Protein AF-A0A800EVC3-F1 (afdb_monomer_lite)

Radius of gyration: 14.32 Å; chains: 1; bounding box: 31×30×41 Å

Secondary structure (DSSP, 8-state):
--HHHHHHHHHHTTGGGS--EEEEETTEEEEEES-HHHHHHHHHHS-TTTSSEEEEE--TT-HHHHHHHHTT-SEEEE------HHHHHH-HHHHIIIIIIIHHHHHHHHHHTT-SEEEE---TT-

pLDDT: mean 80.51, std 18.29, range [33.28, 96.19]

Sequence (126 aa):
MSPTAKCQLLGRAGLNHFGVTIAIICVRIIVFSRDELKQHEMQQDFPVQHSPMRYFLGDIRDRDRLAMAFHNVDIVVHAAALKQVPACEYNPFEAVLTNIMGAKNIIGAAISEGVERVLAVSTDKA

Structure (mmCIF, N/CA/C/O backbone):
data_AF-A0A800EVC3-F1
#
_entry.id   AF-A0A800EVC3-F1
#
loop_
_atom_site.group_PDB
_atom_site.id
_atom_site.type_symbol
_atom_site.label_atom_id
_atom_site.label_alt_id
_atom_site.label_comp_id
_atom_site.label_asym_id
_atom_site.label_entity_id
_atom_site.label_seq_id
_atom_site.pdbx_PDB_ins_code
_atom_site.Cartn_x
_atom_site.Cartn_y
_atom_site.Cartn_z
_atom_site.occupancy
_atom_site.B_iso_or_equiv
_atom_site.auth_seq_id
_atom_site.auth_comp_id
_atom_site.auth_asym_id
_atom_site.auth_atom_id
_atom_site.pdbx_PDB_model_num
ATOM 1 N N . MET A 1 1 ? -6.287 15.548 21.063 1.00 47.41 1 MET A N 1
ATOM 2 C CA . MET A 1 1 ? -5.734 16.214 19.858 1.00 47.41 1 MET A CA 1
ATOM 3 C C . MET A 1 1 ? -6.871 16.574 18.920 1.00 47.41 1 MET A C 1
ATOM 5 O O . MET A 1 1 ? -7.689 15.701 18.641 1.00 47.41 1 MET A O 1
ATOM 9 N N . SER A 1 2 ? -6.928 17.827 18.462 1.00 33.28 2 SER A N 1
ATOM 10 C CA . SER A 1 2 ? -7.910 18.287 17.472 1.00 33.28 2 SER A CA 1
ATOM 11 C C . SER A 1 2 ? -7.725 17.566 16.120 1.00 33.28 2 SER A C 1
ATOM 13 O O . SER A 1 2 ? -6.618 17.100 15.828 1.00 33.28 2 SER A O 1
ATOM 15 N N . PRO A 1 3 ? -8.770 17.461 15.276 1.00 42.53 3 PRO A N 1
ATOM 16 C CA . PRO A 1 3 ? -8.681 16.855 13.939 1.00 42.53 3 PRO A CA 1
ATOM 17 C C . PRO A 1 3 ? -7.574 17.472 13.065 1.00 42.53 3 PRO A C 1
ATOM 19 O O . PRO A 1 3 ? -6.871 16.770 12.339 1.00 42.53 3 PRO A O 1
ATOM 22 N N . THR A 1 4 ? -7.346 18.778 13.211 1.00 40.25 4 THR A N 1
ATOM 23 C CA . THR A 1 4 ? -6.334 19.560 12.488 1.00 40.25 4 THR A CA 1
ATOM 24 C C . THR A 1 4 ? -4.900 19.139 12.824 1.00 40.25 4 THR A C 1
ATOM 26 O O . THR A 1 4 ? -4.057 19.056 11.933 1.00 40.25 4 THR A O 1
ATOM 29 N N . ALA A 1 5 ? -4.627 18.790 14.086 1.00 39.47 5 ALA A N 1
ATOM 30 C CA . ALA A 1 5 ? -3.311 18.308 14.512 1.00 39.47 5 ALA A CA 1
ATOM 31 C C . ALA A 1 5 ? -2.985 16.912 13.942 1.00 39.47 5 ALA A C 1
ATOM 33 O O . ALA A 1 5 ? -1.829 16.613 13.649 1.00 39.47 5 ALA A O 1
ATOM 34 N N . LYS A 1 6 ? -4.004 16.064 13.728 1.00 44.78 6 LYS A N 1
ATOM 35 C CA . LYS A 1 6 ? -3.843 14.725 13.126 1.00 44.78 6 LYS A CA 1
ATOM 36 C C . LYS A 1 6 ? -3.535 14.804 11.628 1.00 44.78 6 LYS A C 1
ATOM 38 O O . LYS A 1 6 ? -2.682 14.068 11.142 1.00 44.78 6 LYS A O 1
ATOM 43 N N . CYS A 1 7 ? -4.160 15.746 10.921 1.00 39.31 7 CYS A N 1
ATOM 44 C CA . CYS A 1 7 ? -3.873 16.009 9.510 1.00 39.31 7 CYS A CA 1
ATOM 45 C C . CYS A 1 7 ? -2.465 16.601 9.294 1.00 39.31 7 CYS A C 1
ATOM 47 O O . CYS A 1 7 ? -1.800 16.287 8.310 1.00 39.31 7 CYS A O 1
ATOM 49 N N . GLN A 1 8 ? -1.964 17.406 10.239 1.00 39.88 8 GLN A N 1
ATOM 50 C CA . GLN A 1 8 ? -0.582 17.907 10.211 1.00 39.88 8 GLN A CA 1
ATOM 51 C C . GLN A 1 8 ? 0.465 16.813 10.469 1.00 39.88 8 GLN A C 1
ATOM 53 O O . GLN A 1 8 ? 1.551 16.878 9.895 1.00 39.88 8 GLN A O 1
ATOM 58 N N . LEU A 1 9 ? 0.150 15.799 11.286 1.00 50.16 9 LEU A N 1
ATOM 59 C CA . LEU A 1 9 ? 1.031 14.646 11.515 1.00 50.16 9 LEU A CA 1
ATOM 60 C C . LEU A 1 9 ? 1.267 13.859 10.216 1.00 50.16 9 LEU A C 1
ATOM 62 O O . LEU A 1 9 ? 2.393 13.478 9.916 1.00 50.16 9 LEU A O 1
ATOM 66 N N . LEU A 1 10 ? 0.209 13.694 9.417 1.00 52.12 10 LEU A N 1
ATOM 67 C CA . LEU A 1 10 ? 0.253 13.069 8.094 1.00 52.12 10 LEU A CA 1
ATOM 68 C C . LEU A 1 10 ? 1.151 13.853 7.123 1.00 52.12 10 LEU A C 1
ATOM 70 O O . LEU A 1 10 ? 1.976 13.261 6.431 1.00 52.12 10 LEU A O 1
ATOM 74 N N . GLY A 1 11 ? 1.052 15.187 7.118 1.00 49.41 11 GLY A N 1
ATOM 75 C CA . GLY A 1 11 ? 1.924 16.049 6.311 1.00 49.41 11 GLY A CA 1
ATOM 76 C C . GLY A 1 11 ? 3.392 16.038 6.760 1.00 49.41 11 GLY A C 1
ATOM 77 O O . GLY A 1 11 ? 4.286 16.032 5.917 1.00 49.41 11 GLY A O 1
ATOM 78 N N . ARG A 1 12 ? 3.654 15.990 8.076 1.00 47.06 12 ARG A N 1
ATOM 79 C CA . ARG A 1 12 ? 5.012 15.919 8.650 1.00 47.06 12 ARG A CA 1
ATOM 80 C C . ARG A 1 12 ? 5.688 14.561 8.460 1.00 47.06 12 ARG A C 1
ATOM 82 O O . ARG A 1 12 ? 6.902 14.530 8.324 1.00 47.06 12 ARG A O 1
ATOM 89 N N . ALA A 1 13 ? 4.924 13.471 8.387 1.00 52.06 13 ALA A N 1
ATOM 90 C CA . ALA A 1 13 ? 5.437 12.117 8.161 1.00 52.06 13 ALA A CA 1
ATOM 91 C C . ALA A 1 13 ? 5.853 11.831 6.697 1.00 52.06 13 ALA A C 1
ATOM 93 O O . ALA A 1 13 ? 6.079 10.681 6.335 1.00 52.06 13 ALA A O 1
ATOM 94 N N . GLY A 1 14 ? 5.945 12.849 5.830 1.00 48.94 14 GLY A N 1
ATOM 95 C CA . GLY A 1 14 ? 6.566 12.700 4.509 1.00 48.94 14 GLY A CA 1
ATOM 96 C C . GLY A 1 14 ? 5.739 11.939 3.465 1.00 48.94 14 GLY A C 1
ATOM 97 O O . GLY A 1 14 ? 6.300 11.403 2.522 1.00 48.94 14 GLY A O 1
ATOM 98 N N . LEU A 1 15 ? 4.408 11.924 3.555 1.00 51.72 15 LEU A N 1
ATOM 99 C CA . LEU A 1 15 ? 3.480 11.176 2.680 1.00 51.72 15 LEU A CA 1
ATOM 100 C C . LEU A 1 15 ? 3.781 11.151 1.161 1.00 51.72 15 LEU A C 1
ATOM 102 O O . LEU A 1 15 ? 3.522 10.151 0.487 1.00 51.72 15 LEU A O 1
ATOM 106 N N . ASN A 1 16 ? 4.340 12.224 0.599 1.00 44.06 16 ASN A N 1
ATOM 107 C CA . ASN A 1 16 ? 4.536 12.351 -0.848 1.00 44.06 16 ASN A CA 1
ATOM 108 C C . ASN A 1 16 ? 5.657 11.455 -1.408 1.00 44.06 16 ASN A C 1
ATOM 110 O O . ASN A 1 16 ? 5.582 11.045 -2.571 1.00 44.06 16 ASN A O 1
ATOM 114 N N . HIS A 1 17 ? 6.650 11.083 -0.594 1.00 42.97 17 HIS A N 1
ATOM 115 C CA . HIS A 1 17 ? 7.845 10.363 -1.060 1.00 42.97 17 HIS A CA 1
ATOM 116 C C . HIS A 1 17 ? 7.821 8.842 -0.802 1.00 42.97 17 HIS A C 1
ATOM 118 O O . HIS A 1 17 ? 8.714 8.131 -1.258 1.00 42.97 17 HIS A O 1
ATOM 124 N N . PHE A 1 18 ? 6.820 8.320 -0.079 1.00 48.69 18 PHE A N 1
ATOM 125 C CA . PHE A 1 18 ? 7.017 7.074 0.680 1.00 48.69 18 PHE A CA 1
ATOM 126 C C . PHE A 1 18 ? 6.272 5.822 0.184 1.00 48.69 18 PHE A C 1
ATOM 128 O O . PHE A 1 18 ? 6.585 4.734 0.652 1.00 48.69 18 PHE A O 1
ATOM 135 N N . GLY A 1 19 ? 5.360 5.899 -0.793 1.00 50.59 19 GLY A N 1
ATOM 136 C CA . GLY A 1 19 ? 4.702 4.689 -1.326 1.00 50.59 19 GLY A CA 1
ATOM 137 C C . GLY A 1 19 ? 3.881 3.917 -0.279 1.00 50.59 19 GLY A C 1
ATOM 138 O O . GLY A 1 19 ? 3.810 2.692 -0.325 1.00 50.59 19 GLY A O 1
ATOM 139 N N . VAL A 1 20 ? 3.289 4.632 0.678 1.00 53.28 20 VAL A N 1
ATOM 140 C CA . VAL A 1 20 ? 2.563 4.085 1.834 1.00 53.28 20 VAL A CA 1
ATOM 141 C C . VAL A 1 20 ? 1.057 4.175 1.587 1.00 53.28 20 VAL A C 1
ATOM 143 O O . VAL A 1 20 ? 0.574 5.175 1.062 1.00 53.28 20 VAL A O 1
ATOM 146 N N . THR A 1 21 ? 0.292 3.163 1.997 1.00 57.69 21 THR A N 1
ATOM 147 C CA . THR A 1 21 ? -1.165 3.305 2.162 1.00 57.69 21 THR A CA 1
ATOM 148 C C . THR A 1 21 ? -1.444 3.584 3.634 1.00 57.69 21 THR A C 1
ATOM 150 O O . THR A 1 21 ? -0.972 2.854 4.502 1.00 57.69 21 THR A O 1
ATOM 153 N N . ILE A 1 22 ? -2.153 4.670 3.932 1.00 61.94 22 ILE A N 1
ATOM 154 C CA . ILE A 1 22 ? -2.486 5.056 5.302 1.00 61.94 22 ILE A CA 1
ATOM 155 C C . ILE A 1 22 ? -3.967 4.816 5.542 1.00 61.94 22 ILE A C 1
ATOM 157 O O . ILE A 1 22 ? -4.803 5.371 4.844 1.00 61.94 22 ILE A O 1
ATOM 161 N N . ALA A 1 23 ? -4.295 4.042 6.565 1.00 60.41 23 ALA A N 1
ATOM 162 C CA . ALA A 1 23 ? -5.654 3.921 7.071 1.00 60.41 23 ALA A CA 1
ATOM 163 C C . ALA A 1 23 ? -5.814 4.812 8.311 1.00 60.41 23 ALA A C 1
ATOM 165 O O . ALA A 1 23 ? -4.992 4.784 9.229 1.00 60.41 23 ALA A O 1
ATOM 166 N N . ILE A 1 24 ? -6.857 5.636 8.330 1.00 60.12 24 ILE A N 1
ATOM 167 C CA . ILE A 1 24 ? -7.177 6.550 9.422 1.00 60.12 24 ILE A CA 1
ATOM 168 C C . ILE A 1 24 ? -8.450 6.051 10.094 1.00 60.12 24 ILE A C 1
ATOM 170 O O . ILE A 1 24 ? -9.515 5.976 9.487 1.00 60.12 24 ILE A O 1
ATOM 174 N N . ILE A 1 25 ? -8.314 5.764 11.382 1.00 56.62 25 ILE A N 1
ATOM 175 C CA . ILE A 1 25 ? -9.420 5.619 12.323 1.00 56.62 25 ILE A CA 1
ATOM 176 C C . ILE A 1 25 ? -9.450 6.919 13.114 1.00 56.62 25 ILE A C 1
ATOM 178 O O . ILE A 1 25 ? -8.385 7.439 13.452 1.00 56.62 25 ILE A O 1
ATOM 182 N N . CYS A 1 26 ? -10.618 7.449 13.470 1.00 51.78 26 CYS A N 1
ATOM 183 C CA . CYS A 1 26 ? -10.770 8.763 14.117 1.00 51.78 26 CYS A CA 1
ATOM 184 C C . CYS A 1 26 ? -9.839 9.026 15.343 1.00 51.78 26 CYS A C 1
ATOM 186 O O . CYS A 1 26 ? -9.657 10.178 15.750 1.00 51.78 26 CYS A O 1
ATOM 188 N N . VAL A 1 27 ? -9.169 8.013 15.919 1.00 69.88 27 VAL A N 1
ATOM 189 C CA . VAL A 1 27 ? -8.140 8.128 16.980 1.00 69.88 27 VAL A CA 1
ATOM 190 C C . VAL A 1 27 ? -6.780 7.466 16.642 1.00 69.88 27 VAL A C 1
ATOM 192 O O . VAL A 1 27 ? -5.811 7.714 17.355 1.00 69.88 27 VAL A O 1
ATOM 195 N N . ARG A 1 28 ? -6.655 6.669 15.568 1.00 81.44 28 ARG A N 1
ATOM 196 C CA . ARG A 1 28 ? -5.454 5.865 15.246 1.00 81.44 28 ARG A CA 1
ATOM 197 C C . ARG A 1 28 ? -5.041 6.005 13.781 1.00 81.44 28 ARG A C 1
ATOM 199 O O . ARG A 1 28 ? -5.893 6.069 12.904 1.00 81.44 28 ARG A O 1
ATOM 206 N N . ILE A 1 29 ? -3.736 6.010 13.523 1.00 89.00 29 ILE A N 1
ATOM 207 C CA . ILE A 1 29 ? -3.170 6.055 12.168 1.00 89.00 29 ILE A CA 1
ATOM 208 C C . ILE A 1 29 ? -2.457 4.728 11.918 1.00 89.00 29 ILE A C 1
ATOM 210 O O . ILE A 1 29 ? -1.554 4.370 12.667 1.00 89.00 29 ILE A O 1
ATOM 214 N N . ILE A 1 30 ? -2.857 3.999 10.884 1.00 90.12 30 ILE A N 1
ATOM 215 C CA . ILE A 1 30 ? -2.226 2.746 10.470 1.00 90.12 30 ILE A CA 1
ATOM 216 C C . ILE A 1 30 ? -1.406 3.025 9.213 1.00 90.12 30 ILE A C 1
ATOM 218 O O . ILE A 1 30 ? -1.931 3.468 8.195 1.00 90.12 30 ILE A O 1
ATOM 222 N N . VAL A 1 31 ? -0.109 2.762 9.299 1.00 91.75 31 VAL A N 1
ATOM 223 C CA . VAL A 1 31 ? 0.867 2.860 8.217 1.00 91.75 31 VAL A CA 1
ATOM 224 C C . VAL A 1 31 ? 1.028 1.468 7.626 1.00 91.75 31 VAL A C 1
ATOM 226 O O . VAL A 1 31 ? 1.523 0.570 8.304 1.00 91.75 31 VAL A O 1
ATOM 229 N N . PHE A 1 32 ? 0.609 1.285 6.376 1.00 92.62 32 PHE A N 1
ATOM 230 C CA . PHE A 1 32 ? 0.711 0.020 5.655 1.00 92.62 32 PHE A CA 1
ATOM 231 C C . PHE A 1 32 ? 1.714 0.144 4.504 1.00 92.62 32 PHE A C 1
ATOM 233 O O . PHE A 1 32 ? 1.532 0.950 3.586 1.00 92.62 32 PHE A O 1
ATOM 240 N N . SER A 1 33 ? 2.800 -0.625 4.566 1.00 91.06 33 SER A N 1
ATOM 241 C CA . SER A 1 33 ? 3.865 -0.614 3.555 1.00 91.06 33 SER A CA 1
ATOM 242 C C . SER A 1 33 ? 4.674 -1.911 3.585 1.00 91.06 33 SER A C 1
ATOM 244 O O . SER A 1 33 ? 4.641 -2.639 4.573 1.00 91.06 33 SER A O 1
ATOM 246 N N . ARG A 1 34 ? 5.434 -2.168 2.516 1.00 90.19 34 ARG A N 1
ATOM 247 C CA . ARG A 1 34 ? 6.446 -3.234 2.433 1.00 90.19 34 ARG A CA 1
ATOM 248 C C . ARG A 1 34 ? 7.826 -2.805 2.941 1.00 90.19 34 ARG A C 1
ATOM 250 O O . ARG A 1 34 ? 8.694 -3.648 3.117 1.00 90.19 34 ARG A O 1
ATOM 257 N N . ASP A 1 35 ? 8.046 -1.502 3.095 1.00 88.94 35 ASP A N 1
ATOM 258 C CA . ASP A 1 35 ? 9.361 -0.924 3.383 1.00 88.94 35 ASP A CA 1
ATOM 259 C C . ASP A 1 35 ? 9.611 -0.886 4.898 1.00 88.94 35 ASP A C 1
ATOM 261 O O . ASP A 1 35 ? 9.191 0.042 5.593 1.00 88.94 35 ASP A O 1
ATOM 265 N N . GLU A 1 36 ? 10.247 -1.941 5.409 1.00 91.12 36 GLU A N 1
ATOM 266 C CA . GLU A 1 36 ? 10.570 -2.098 6.831 1.00 91.12 36 GLU A CA 1
ATOM 267 C C . GLU A 1 36 ? 11.496 -0.987 7.338 1.00 91.12 36 GLU A C 1
ATOM 269 O O . GLU A 1 36 ? 11.255 -0.437 8.413 1.00 91.12 36 GLU A O 1
ATOM 274 N N . LEU A 1 37 ? 12.510 -0.610 6.550 1.00 89.19 37 LEU A N 1
ATOM 275 C CA . LEU A 1 37 ? 13.483 0.410 6.936 1.00 89.19 37 LEU A CA 1
ATOM 276 C C . LEU A 1 37 ? 12.795 1.757 7.169 1.00 89.19 37 LEU A C 1
ATOM 278 O O . LEU A 1 37 ? 12.973 2.363 8.222 1.00 89.19 37 LEU A O 1
ATOM 282 N N . LYS A 1 38 ? 11.934 2.190 6.243 1.00 84.69 38 LYS A N 1
ATOM 283 C CA . LYS A 1 38 ? 11.195 3.451 6.408 1.00 84.69 38 LYS A CA 1
ATOM 284 C C . LYS A 1 38 ? 10.218 3.411 7.574 1.00 84.69 38 LYS A C 1
ATOM 286 O O . LYS A 1 38 ? 10.034 4.418 8.253 1.00 84.69 38 LYS A O 1
ATOM 291 N N . GLN A 1 39 ? 9.578 2.268 7.826 1.00 89.00 39 GLN A N 1
ATOM 292 C CA . GLN A 1 39 ? 8.741 2.125 9.019 1.00 89.00 39 GLN A CA 1
ATOM 293 C C . GLN A 1 39 ? 9.576 2.218 10.299 1.00 89.00 39 GLN A C 1
ATOM 295 O O . GLN A 1 39 ? 9.124 2.840 11.256 1.00 89.00 39 GLN A O 1
ATOM 300 N N . HIS A 1 40 ? 10.781 1.645 10.316 1.00 89.94 40 HIS A N 1
ATOM 301 C CA . HIS A 1 40 ? 11.702 1.756 11.442 1.00 89.94 40 HIS A CA 1
ATOM 302 C C . HIS A 1 40 ? 12.135 3.208 11.679 1.00 89.94 40 HIS A C 1
ATOM 304 O O . HIS A 1 40 ? 12.048 3.688 12.805 1.00 89.94 40 HIS A O 1
ATOM 310 N N . GLU A 1 41 ? 12.517 3.934 10.627 1.00 90.00 41 GLU A N 1
ATOM 311 C CA . GLU A 1 41 ? 12.836 5.367 10.702 1.00 90.00 41 GLU A CA 1
ATOM 312 C C . GLU A 1 41 ? 11.643 6.172 11.243 1.00 90.00 41 GLU A C 1
ATOM 314 O O . GLU A 1 41 ? 11.774 6.910 12.217 1.00 90.00 41 GLU A O 1
ATOM 319 N N . MET A 1 42 ? 10.439 5.950 10.703 1.00 86.12 42 MET A N 1
ATOM 320 C CA . MET A 1 42 ? 9.219 6.592 11.203 1.00 86.12 42 MET A CA 1
ATOM 321 C C . MET A 1 42 ? 8.927 6.254 12.669 1.00 86.12 42 MET A C 1
ATOM 323 O O . MET A 1 42 ? 8.400 7.096 13.390 1.00 86.12 42 MET A O 1
ATOM 327 N N . GLN A 1 43 ? 9.254 5.046 13.135 1.00 90.25 43 GLN A N 1
ATOM 328 C CA . GLN A 1 43 ? 9.084 4.655 14.537 1.00 90.25 43 GLN A CA 1
ATOM 329 C C . GLN A 1 43 ? 10.036 5.387 15.486 1.00 90.25 43 GLN A C 1
ATOM 331 O O . GLN A 1 43 ? 9.688 5.534 16.657 1.00 90.25 43 GLN A O 1
ATOM 336 N N . GLN A 1 44 ? 11.198 5.848 15.015 1.00 90.50 44 GLN A N 1
ATOM 337 C CA . GLN A 1 44 ? 12.109 6.662 15.826 1.00 90.50 44 GLN A CA 1
ATOM 338 C C . GLN A 1 44 ? 11.502 8.045 16.105 1.00 90.50 44 GLN A C 1
ATOM 340 O O . GLN A 1 44 ? 11.526 8.505 17.246 1.00 90.50 44 GLN A O 1
ATOM 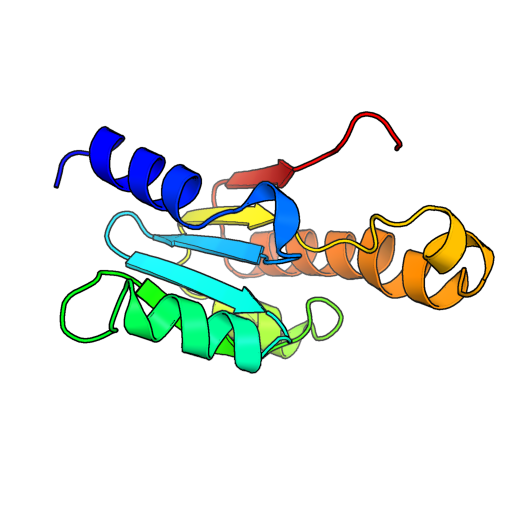345 N N . ASP A 1 45 ? 10.870 8.653 15.097 1.00 88.88 45 ASP A N 1
ATOM 346 C CA . ASP A 1 45 ? 10.200 9.955 15.224 1.00 88.88 45 ASP A CA 1
ATOM 347 C C . ASP A 1 45 ? 8.805 9.850 15.869 1.00 88.88 45 ASP A C 1
ATOM 349 O O . ASP A 1 45 ? 8.372 10.725 16.624 1.00 88.88 45 ASP A O 1
ATOM 353 N N . PHE A 1 46 ? 8.081 8.766 15.579 1.00 88.62 46 PHE A N 1
ATOM 354 C CA . PHE A 1 46 ? 6.708 8.514 16.017 1.00 88.62 46 PHE A CA 1
ATOM 355 C C . PHE A 1 46 ? 6.574 7.117 16.649 1.00 88.62 46 PHE A C 1
ATOM 357 O O . PHE A 1 46 ? 5.927 6.224 16.077 1.00 88.62 46 PHE A O 1
ATOM 364 N N . PRO A 1 47 ? 7.141 6.913 17.852 1.00 89.38 47 PRO A N 1
ATOM 365 C CA . PRO A 1 47 ? 7.132 5.620 18.523 1.00 89.38 47 PRO A CA 1
ATOM 366 C C . PRO A 1 47 ? 5.722 5.202 18.943 1.00 89.38 47 PRO A C 1
ATOM 368 O O . PRO A 1 47 ? 4.916 6.007 19.413 1.00 89.38 47 PRO A O 1
ATOM 371 N N . VAL A 1 48 ? 5.440 3.903 18.833 1.00 88.38 48 VAL A N 1
ATOM 372 C CA . VAL A 1 48 ? 4.110 3.302 19.051 1.00 88.38 48 VAL A CA 1
ATOM 373 C C . VAL A 1 48 ? 3.545 3.581 20.452 1.00 88.38 48 VAL A C 1
ATOM 375 O O . VAL A 1 48 ? 2.323 3.672 20.604 1.00 88.38 48 VAL A O 1
ATOM 378 N N . GLN A 1 49 ? 4.406 3.730 21.470 1.00 88.12 49 GLN A N 1
ATOM 379 C CA . GLN A 1 49 ? 3.976 4.010 22.848 1.00 88.12 49 GLN A CA 1
ATOM 380 C C . GLN A 1 49 ? 3.533 5.466 23.059 1.00 88.12 49 GLN A C 1
ATOM 382 O O . GLN A 1 49 ? 2.675 5.718 23.901 1.00 88.12 49 GLN A O 1
ATOM 387 N N . HIS A 1 50 ? 4.081 6.415 22.292 1.00 86.81 50 HIS A N 1
ATOM 388 C CA . HIS A 1 50 ? 3.841 7.855 22.470 1.00 86.81 50 HIS A CA 1
ATOM 389 C C . HIS A 1 50 ? 3.089 8.498 21.291 1.00 86.81 50 HIS A C 1
ATOM 391 O O . HIS A 1 50 ? 2.861 9.706 21.281 1.00 86.81 50 HIS A O 1
ATOM 397 N N . SER A 1 51 ? 2.684 7.700 20.300 1.00 87.19 51 SER A N 1
ATOM 398 C CA . SER A 1 51 ? 2.002 8.139 19.082 1.00 87.19 51 SER A CA 1
ATOM 399 C C . SER A 1 51 ? 0.766 7.275 18.795 1.00 87.19 51 SER A C 1
ATOM 401 O O . SER A 1 51 ? 0.766 6.072 19.078 1.00 87.19 51 SER A O 1
ATOM 403 N N . PRO A 1 52 ? -0.292 7.832 18.171 1.00 87.00 52 PRO A N 1
ATOM 404 C CA . PRO A 1 52 ? -1.420 7.047 17.667 1.00 87.00 52 PRO A CA 1
ATOM 405 C C . PRO A 1 52 ? -1.066 6.174 16.446 1.00 87.00 52 PRO A C 1
ATOM 407 O O . PRO A 1 52 ? -1.966 5.547 15.881 1.00 87.00 52 PRO A O 1
ATOM 410 N N . MET A 1 53 ? 0.202 6.151 16.010 1.00 88.69 53 MET A N 1
ATOM 411 C CA . MET A 1 53 ? 0.654 5.370 14.860 1.00 88.69 53 MET A CA 1
ATOM 412 C C . MET A 1 53 ? 0.775 3.871 15.161 1.00 88.69 53 MET A C 1
ATOM 414 O O . MET A 1 53 ? 1.222 3.441 16.229 1.00 88.69 53 MET A O 1
ATOM 418 N N . ARG A 1 54 ? 0.383 3.060 14.183 1.00 89.69 54 ARG A N 1
ATOM 419 C CA . ARG A 1 54 ? 0.581 1.612 14.114 1.00 89.69 54 ARG A CA 1
ATOM 420 C C . ARG A 1 54 ? 1.195 1.281 12.762 1.00 89.69 54 ARG A C 1
ATOM 422 O O . ARG A 1 54 ? 0.834 1.893 11.765 1.00 89.69 54 ARG A O 1
ATOM 429 N N . TYR A 1 55 ? 2.110 0.324 12.741 1.00 90.94 55 TYR A N 1
ATOM 430 C CA . TYR A 1 55 ? 2.936 0.012 11.577 1.00 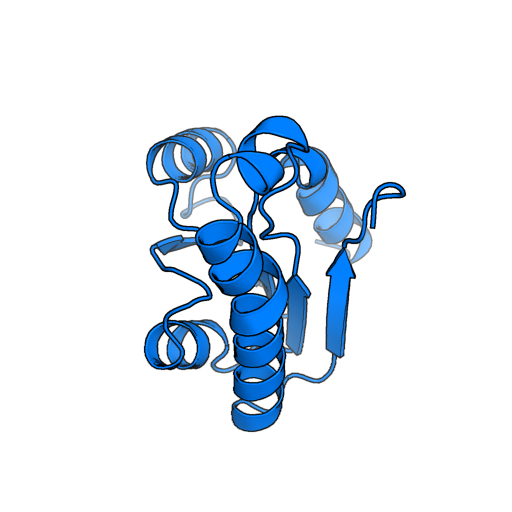90.94 55 TYR A CA 1
ATOM 431 C C . TYR A 1 55 ? 2.690 -1.427 11.166 1.00 90.94 55 TYR A C 1
ATOM 433 O O . TYR A 1 55 ? 2.926 -2.345 11.952 1.00 90.94 55 TYR A O 1
ATOM 441 N N . PHE A 1 56 ? 2.103 -1.613 9.990 1.00 92.69 56 PHE A N 1
ATOM 442 C CA . PHE A 1 56 ? 1.715 -2.910 9.464 1.00 92.69 56 PHE A CA 1
ATOM 443 C C . PHE A 1 56 ? 2.559 -3.179 8.220 1.00 92.69 56 PHE A C 1
ATOM 445 O O . PHE A 1 56 ? 2.531 -2.418 7.249 1.00 92.69 56 PHE A O 1
ATOM 452 N N . LEU A 1 57 ? 3.308 -4.279 8.248 1.00 92.62 57 LEU A N 1
ATOM 453 C CA . LEU A 1 57 ? 4.011 -4.762 7.070 1.00 92.62 57 LEU A CA 1
ATOM 454 C C . LEU A 1 57 ? 3.026 -5.499 6.154 1.00 92.62 57 LEU A C 1
ATOM 456 O O . LEU A 1 57 ? 2.278 -6.375 6.616 1.00 92.62 57 LEU A O 1
ATOM 460 N N . GLY A 1 58 ? 3.026 -5.150 4.871 1.00 92.44 58 GLY A N 1
ATOM 461 C CA . GLY A 1 58 ? 2.198 -5.810 3.868 1.00 92.44 58 GLY A CA 1
ATOM 462 C C . GLY A 1 58 ? 2.263 -5.166 2.486 1.00 92.44 58 GLY A C 1
ATOM 463 O O . GLY A 1 58 ? 2.772 -4.059 2.312 1.00 92.44 58 GLY A O 1
ATOM 464 N N . ASP A 1 59 ? 1.740 -5.887 1.495 1.00 93.25 59 ASP A N 1
ATOM 465 C CA . ASP A 1 59 ? 1.651 -5.457 0.100 1.00 93.25 59 ASP A CA 1
ATOM 466 C C . ASP A 1 59 ? 0.188 -5.205 -0.281 1.00 93.25 59 ASP A C 1
ATOM 468 O O . ASP A 1 59 ? -0.689 -5.993 0.055 1.00 93.25 59 ASP A O 1
ATOM 472 N N . ILE A 1 60 ? -0.079 -4.139 -1.035 1.00 93.88 60 ILE A N 1
ATOM 473 C CA . ILE A 1 60 ? -1.408 -3.846 -1.593 1.00 93.88 60 ILE A CA 1
ATOM 474 C C . ILE A 1 60 ? -1.838 -4.884 -2.645 1.00 93.88 60 ILE A C 1
ATOM 476 O O . ILE A 1 60 ? -3.002 -4.957 -3.037 1.00 93.88 60 ILE A O 1
ATOM 480 N N . ARG A 1 61 ? -0.897 -5.699 -3.129 1.00 93.56 61 ARG A N 1
ATOM 481 C CA . ARG A 1 61 ? -1.165 -6.850 -3.997 1.00 93.56 61 ARG A CA 1
ATOM 482 C C . ARG A 1 61 ? -1.805 -8.019 -3.239 1.00 93.56 61 ARG A C 1
ATOM 484 O O . ARG A 1 61 ? -2.471 -8.834 -3.872 1.00 93.56 61 ARG A O 1
ATOM 491 N N . ASP A 1 62 ? -1.650 -8.068 -1.916 1.00 95.19 62 ASP A N 1
ATOM 492 C CA . ASP A 1 62 ? -2.224 -9.086 -1.038 1.00 95.19 62 ASP A CA 1
ATOM 493 C C . ASP A 1 62 ? -3.564 -8.599 -0.461 1.00 95.19 62 ASP A C 1
ATOM 495 O O . ASP A 1 62 ? -3.632 -7.690 0.371 1.00 95.19 62 ASP A O 1
ATOM 499 N N . ARG A 1 63 ? -4.656 -9.201 -0.939 1.00 93.12 63 ARG A N 1
ATOM 500 C CA . ARG A 1 63 ? -6.021 -8.819 -0.553 1.00 93.12 63 ARG A CA 1
ATOM 501 C C . ARG A 1 63 ? -6.354 -9.196 0.881 1.00 93.12 63 ARG A C 1
ATOM 503 O O . ARG A 1 63 ? -6.999 -8.408 1.566 1.00 93.12 63 ARG A O 1
ATOM 510 N N . ASP A 1 64 ? -5.908 -10.363 1.326 1.00 93.75 64 ASP A N 1
ATOM 511 C CA . ASP A 1 64 ? -6.215 -10.863 2.665 1.00 93.75 64 ASP A CA 1
ATOM 512 C C . ASP A 1 64 ? -5.485 -10.007 3.703 1.00 93.75 64 ASP A C 1
ATOM 514 O O . ASP A 1 64 ? -6.038 -9.629 4.740 1.00 93.75 64 ASP A O 1
ATOM 518 N N . ARG A 1 65 ? -4.253 -9.593 3.376 1.00 94.62 65 ARG A N 1
ATOM 519 C CA . ARG A 1 65 ? -3.496 -8.645 4.191 1.00 94.62 65 ARG A CA 1
ATOM 520 C C . A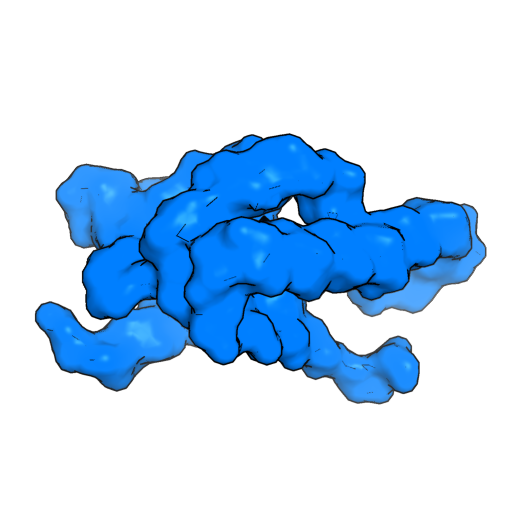RG A 1 65 ? -4.154 -7.267 4.257 1.00 94.62 65 ARG A C 1
ATOM 522 O O . ARG A 1 65 ? -4.165 -6.667 5.333 1.00 94.62 65 ARG A O 1
ATOM 529 N N . LEU A 1 66 ? -4.717 -6.781 3.149 1.00 93.12 66 LEU A N 1
ATOM 530 C CA . LEU A 1 66 ? -5.479 -5.530 3.120 1.00 93.12 66 LEU A CA 1
ATOM 531 C C . LEU A 1 66 ? -6.758 -5.607 3.960 1.00 93.12 66 LEU A C 1
ATOM 533 O O . LEU A 1 66 ? -7.007 -4.684 4.728 1.00 93.12 66 LEU A O 1
ATOM 537 N N . ALA A 1 67 ? -7.524 -6.697 3.868 1.00 91.56 67 ALA A N 1
ATOM 538 C CA . ALA A 1 67 ? -8.741 -6.882 4.662 1.00 91.56 67 ALA A CA 1
ATOM 539 C C . ALA A 1 67 ? -8.439 -6.799 6.169 1.00 91.56 67 ALA A C 1
ATOM 541 O O . ALA A 1 67 ? -9.036 -6.002 6.890 1.00 91.56 67 ALA A O 1
ATOM 542 N N . MET A 1 68 ? -7.399 -7.505 6.631 1.00 92.12 68 MET A N 1
ATOM 543 C CA . MET A 1 68 ? -6.948 -7.409 8.026 1.00 92.12 68 MET A CA 1
ATOM 544 C C . MET A 1 68 ? -6.518 -5.990 8.426 1.00 92.12 68 MET A C 1
ATOM 546 O O . MET A 1 68 ? -6.714 -5.586 9.572 1.00 92.12 68 MET A O 1
ATOM 550 N N . ALA A 1 69 ? -5.906 -5.234 7.510 1.00 91.12 69 ALA A N 1
ATOM 551 C CA . ALA A 1 69 ? -5.483 -3.860 7.768 1.00 91.12 69 ALA A CA 1
ATOM 552 C C . ALA A 1 69 ? -6.652 -2.860 7.781 1.00 91.12 69 ALA A C 1
ATOM 554 O O . ALA A 1 69 ? -6.534 -1.811 8.414 1.00 91.12 69 ALA A O 1
ATOM 555 N N . PHE A 1 70 ? -7.747 -3.160 7.077 1.00 91.75 70 PHE A N 1
ATOM 556 C CA . PHE A 1 70 ? -8.904 -2.274 6.911 1.00 91.75 70 PHE A CA 1
ATOM 557 C C . PHE A 1 70 ? -10.021 -2.539 7.925 1.00 91.75 70 PHE A C 1
ATOM 559 O O . PHE A 1 70 ? -10.953 -1.744 8.032 1.00 91.75 70 PHE A O 1
ATOM 566 N N . HIS A 1 71 ? -9.899 -3.596 8.725 1.00 89.88 71 HIS A N 1
ATOM 567 C CA . HIS A 1 71 ? -10.841 -3.903 9.791 1.00 89.88 71 HIS A CA 1
ATOM 568 C C . HIS A 1 71 ? -11.029 -2.715 10.759 1.00 89.88 71 HIS A C 1
ATOM 570 O O . HIS A 1 71 ? -10.093 -2.289 11.445 1.00 89.88 71 HIS A O 1
ATOM 576 N N . ASN A 1 72 ? -12.268 -2.217 10.856 1.00 89.12 72 ASN A N 1
ATOM 577 C CA . ASN A 1 72 ? -12.652 -1.011 11.609 1.00 89.12 72 ASN A CA 1
ATOM 578 C C . ASN A 1 72 ? -11.905 0.269 11.183 1.00 89.12 72 ASN A C 1
ATOM 580 O O . ASN A 1 72 ? -11.512 1.066 12.040 1.00 89.12 72 ASN A O 1
ATOM 584 N N . VAL A 1 73 ? -11.686 0.460 9.879 1.00 89.44 73 VAL A N 1
ATOM 585 C CA . VAL A 1 73 ? -11.114 1.687 9.304 1.00 89.44 73 VAL A CA 1
ATOM 586 C C . VAL A 1 73 ? -12.201 2.590 8.728 1.00 89.44 73 VAL A C 1
ATOM 588 O O . VAL A 1 73 ? -12.992 2.163 7.897 1.00 89.44 73 VAL A O 1
ATOM 591 N N . ASP A 1 74 ? -12.192 3.866 9.121 1.00 88.12 74 ASP A N 1
ATOM 592 C CA . ASP A 1 74 ? -13.164 4.856 8.639 1.00 88.12 74 ASP A CA 1
ATOM 593 C C . ASP A 1 74 ? -12.756 5.418 7.264 1.00 88.12 74 ASP A C 1
ATOM 595 O O . ASP A 1 74 ? -13.575 5.585 6.359 1.00 88.12 74 ASP A O 1
ATOM 599 N N . ILE A 1 75 ? -11.464 5.735 7.109 1.00 89.75 75 ILE A N 1
ATOM 600 C CA . ILE A 1 75 ? -10.918 6.424 5.936 1.00 89.75 75 ILE A CA 1
ATOM 601 C C . ILE A 1 75 ? -9.623 5.749 5.487 1.00 89.75 75 ILE A C 1
ATOM 603 O O . ILE A 1 75 ? -8.716 5.529 6.286 1.00 89.75 75 ILE A O 1
ATOM 607 N N . VAL A 1 76 ? -9.480 5.505 4.188 1.00 90.88 76 VAL A N 1
ATOM 608 C CA . VAL A 1 76 ? -8.237 5.018 3.574 1.00 90.88 76 VAL A CA 1
ATOM 609 C C . VAL A 1 76 ? -7.634 6.104 2.691 1.00 90.88 76 VAL A C 1
ATOM 611 O O . VAL A 1 76 ? -8.310 6.684 1.852 1.00 90.88 76 VAL A O 1
ATOM 614 N N . VAL A 1 77 ? -6.340 6.353 2.845 1.00 90.56 77 VAL A N 1
ATOM 615 C CA . VAL A 1 77 ? -5.522 7.220 1.997 1.00 90.56 77 VAL A CA 1
ATOM 616 C C . VAL A 1 77 ? -4.531 6.346 1.235 1.00 90.56 77 VAL A C 1
ATOM 618 O O . VAL A 1 77 ? -3.561 5.832 1.791 1.00 90.56 77 VAL A O 1
ATOM 621 N N . HIS A 1 78 ? -4.768 6.166 -0.057 1.00 89.44 78 HIS A N 1
ATOM 622 C CA . HIS A 1 78 ? -3.915 5.374 -0.928 1.00 89.44 78 HIS A CA 1
ATOM 623 C C . HIS A 1 78 ? -2.831 6.247 -1.566 1.00 89.44 78 HIS A C 1
ATOM 625 O O . HIS A 1 78 ? -3.127 7.074 -2.426 1.00 89.44 78 HIS A O 1
ATOM 631 N N . ALA A 1 79 ? -1.571 6.047 -1.166 1.00 87.62 79 ALA A N 1
ATOM 632 C CA . ALA A 1 79 ? -0.411 6.711 -1.773 1.00 87.62 79 ALA A CA 1
ATOM 633 C C . ALA A 1 79 ? 0.686 5.728 -2.238 1.00 87.62 79 ALA A C 1
ATOM 635 O O . ALA A 1 79 ? 1.807 6.142 -2.558 1.00 87.62 79 ALA A O 1
ATOM 636 N N . ALA A 1 80 ? 0.370 4.429 -2.288 1.00 84.81 80 ALA A N 1
ATOM 637 C CA . ALA A 1 80 ? 1.273 3.380 -2.747 1.00 84.81 80 ALA A CA 1
ATOM 638 C C . ALA A 1 80 ? 1.262 3.274 -4.279 1.00 84.81 80 ALA A C 1
ATOM 640 O O . ALA A 1 80 ? 0.269 2.874 -4.872 1.00 84.81 80 ALA A O 1
ATOM 641 N N . ALA A 1 81 ? 2.377 3.622 -4.918 1.00 86.25 81 ALA A N 1
ATOM 642 C CA . ALA A 1 81 ? 2.534 3.534 -6.365 1.00 86.25 81 ALA A CA 1
ATOM 643 C C . ALA A 1 81 ? 4.014 3.411 -6.743 1.00 86.25 81 ALA A C 1
ATOM 645 O O . ALA A 1 81 ? 4.893 3.911 -6.036 1.00 86.25 81 ALA A O 1
ATOM 646 N N . LEU A 1 82 ? 4.280 2.806 -7.897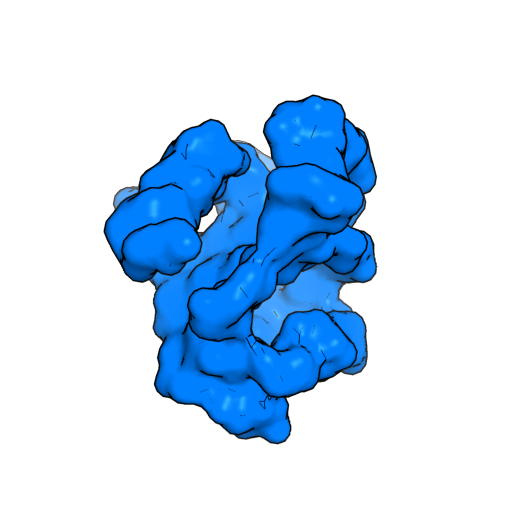 1.00 86.19 82 LEU A N 1
ATOM 647 C CA . LEU A 1 82 ? 5.523 3.004 -8.633 1.00 86.19 82 LEU A CA 1
ATOM 648 C C . LEU A 1 82 ? 5.422 4.340 -9.375 1.00 86.19 82 LEU A C 1
ATOM 650 O O . LEU A 1 82 ? 4.585 4.497 -10.262 1.00 86.19 82 LEU A O 1
ATOM 654 N N . LYS A 1 83 ? 6.241 5.312 -8.954 1.00 85.00 83 LYS A N 1
ATOM 655 C CA . LYS A 1 83 ? 6.158 6.719 -9.396 1.00 85.00 83 LYS A CA 1
ATOM 656 C C . LYS A 1 83 ? 7.272 7.145 -10.360 1.00 85.00 83 LYS A C 1
ATOM 658 O O . LYS A 1 83 ? 7.194 8.215 -10.953 1.00 85.00 83 LYS A O 1
ATOM 663 N N . GLN A 1 84 ? 8.339 6.355 -10.476 1.00 86.44 84 GLN A N 1
ATOM 664 C CA . GLN A 1 84 ? 9.490 6.690 -11.315 1.00 86.44 84 GLN A CA 1
ATOM 665 C C . GLN A 1 84 ? 9.251 6.199 -12.742 1.00 86.44 84 GLN A C 1
ATOM 667 O O . GLN A 1 84 ? 9.204 4.991 -12.963 1.00 86.44 84 GLN A O 1
ATOM 672 N N . VAL A 1 85 ? 9.144 7.129 -13.698 1.00 88.44 85 VAL A N 1
ATOM 673 C CA . VAL A 1 85 ? 8.875 6.818 -15.116 1.00 88.44 85 VAL A CA 1
ATOM 674 C C . VAL A 1 85 ? 9.844 5.762 -15.668 1.00 88.44 85 VAL A C 1
ATOM 676 O O . VAL A 1 85 ? 9.352 4.738 -16.138 1.00 88.44 85 VAL A O 1
ATOM 679 N N . PRO A 1 86 ? 11.180 5.880 -15.497 1.00 90.12 86 PRO A N 1
ATOM 680 C CA . PRO A 1 86 ? 12.101 4.873 -16.032 1.00 90.12 86 PRO A CA 1
ATOM 681 C C . PRO A 1 86 ? 11.895 3.480 -15.421 1.00 90.12 86 PRO A C 1
ATOM 683 O O . PRO A 1 86 ? 12.041 2.467 -16.098 1.00 90.12 86 PRO A O 1
ATOM 686 N N . ALA A 1 87 ? 11.527 3.408 -14.137 1.00 87.75 87 ALA A N 1
ATOM 687 C CA . ALA A 1 87 ? 11.273 2.134 -13.470 1.00 87.75 87 ALA A CA 1
ATOM 688 C C . ALA A 1 87 ? 9.984 1.473 -13.978 1.00 87.75 87 ALA A C 1
ATOM 690 O O . ALA A 1 87 ? 9.946 0.250 -14.103 1.00 87.75 87 ALA A O 1
ATOM 691 N N . CYS A 1 88 ? 8.952 2.267 -14.280 1.00 89.38 88 CYS A N 1
ATOM 692 C CA . CYS A 1 88 ? 7.705 1.784 -14.869 1.00 89.38 88 CYS A CA 1
ATOM 693 C C . CYS A 1 88 ? 7.899 1.315 -16.315 1.00 89.38 88 CYS A C 1
ATOM 695 O O . CYS A 1 88 ? 7.353 0.283 -16.686 1.00 89.38 88 CYS A O 1
ATOM 697 N N . GLU A 1 89 ? 8.694 2.033 -17.110 1.00 91.06 89 GLU A N 1
ATOM 698 C CA . GLU A 1 89 ? 9.011 1.646 -18.491 1.00 91.06 89 GLU A CA 1
ATOM 699 C C . GLU A 1 89 ? 9.847 0.364 -18.546 1.00 91.06 89 GLU A C 1
ATOM 701 O O . GLU A 1 89 ? 9.592 -0.507 -19.374 1.00 91.06 89 GLU A O 1
ATOM 706 N N . TYR A 1 90 ? 10.805 0.213 -17.628 1.00 95.12 90 TYR A N 1
ATOM 707 C CA . TYR A 1 90 ? 11.630 -0.991 -17.539 1.00 95.12 90 TYR A CA 1
ATOM 708 C C . TYR A 1 90 ? 10.870 -2.190 -16.943 1.00 95.12 90 TYR A C 1
ATOM 710 O O . TYR A 1 90 ? 11.122 -3.332 -17.319 1.00 95.12 90 TYR A O 1
ATOM 718 N N . ASN A 1 91 ? 9.922 -1.946 -16.028 1.00 94.75 91 ASN A N 1
ATOM 719 C CA . ASN A 1 91 ? 9.150 -2.983 -15.330 1.00 94.75 91 ASN A CA 1
ATOM 720 C C . ASN A 1 91 ? 7.632 -2.755 -15.484 1.00 94.75 91 ASN A C 1
ATOM 722 O O . ASN A 1 91 ? 6.932 -2.509 -14.493 1.00 94.75 91 ASN A O 1
ATOM 726 N N . PRO A 1 92 ? 7.080 -2.859 -16.704 1.00 93.06 92 PRO A N 1
ATOM 727 C CA . PRO A 1 92 ? 5.689 -2.493 -16.968 1.00 93.06 92 PRO A CA 1
ATOM 728 C C . PRO A 1 92 ? 4.698 -3.385 -16.216 1.00 93.06 92 PRO A C 1
ATOM 730 O O . PRO A 1 92 ? 3.697 -2.901 -15.689 1.00 93.06 92 PRO A O 1
ATOM 733 N N . PHE A 1 93 ? 4.993 -4.680 -16.085 1.00 96.00 93 PHE A N 1
ATOM 734 C CA . PHE A 1 93 ? 4.147 -5.599 -15.320 1.00 96.00 93 PHE A CA 1
ATOM 735 C C . PHE A 1 93 ? 4.107 -5.245 -13.829 1.00 96.00 93 PHE A C 1
ATOM 737 O O . PHE A 1 93 ? 3.040 -5.290 -13.220 1.00 96.00 93 PHE A O 1
ATOM 744 N N . GLU A 1 94 ? 5.226 -4.810 -13.248 1.00 93.31 94 GLU A N 1
ATOM 745 C CA . GLU A 1 94 ? 5.267 -4.364 -11.852 1.00 93.31 94 GLU A CA 1
ATOM 746 C C . GLU A 1 94 ? 4.457 -3.079 -11.645 1.00 93.31 94 GLU A C 1
ATOM 748 O O . GLU A 1 94 ? 3.758 -2.947 -10.634 1.00 93.31 94 GLU A O 1
ATOM 753 N N . ALA A 1 95 ? 4.496 -2.158 -12.615 1.00 91.62 95 ALA A N 1
ATOM 754 C CA . ALA A 1 95 ? 3.670 -0.955 -12.613 1.00 91.62 95 ALA A CA 1
ATOM 755 C C . ALA A 1 95 ? 2.174 -1.300 -12.670 1.00 91.62 95 ALA A C 1
ATOM 757 O O . ALA A 1 95 ? 1.402 -0.773 -11.871 1.00 91.62 95 ALA A O 1
ATOM 758 N N . VAL A 1 96 ? 1.766 -2.240 -13.531 1.00 93.12 96 VAL A N 1
ATOM 759 C CA . VAL A 1 96 ? 0.378 -2.732 -13.589 1.00 93.12 96 VAL A CA 1
ATOM 760 C C . VAL A 1 96 ? -0.033 -3.377 -12.262 1.00 93.12 96 VAL A C 1
ATOM 762 O O . VAL A 1 96 ? -1.096 -3.062 -11.721 1.00 93.12 96 VAL A O 1
ATOM 765 N N . LEU A 1 97 ? 0.805 -4.252 -11.700 1.00 93.81 97 LEU A N 1
ATOM 766 C CA . LEU A 1 97 ? 0.497 -4.952 -10.454 1.00 93.81 97 LEU A CA 1
ATOM 767 C C . LEU A 1 97 ? 0.361 -3.994 -9.263 1.00 93.81 97 LEU A C 1
ATOM 769 O O . LEU A 1 97 ? -0.554 -4.148 -8.458 1.00 93.81 97 LEU A O 1
ATOM 773 N N . THR A 1 98 ? 1.233 -2.993 -9.140 1.00 90.25 98 THR A N 1
ATOM 774 C CA . THR A 1 98 ? 1.143 -2.012 -8.045 1.00 90.25 98 THR A CA 1
ATOM 775 C C . THR A 1 98 ? 0.034 -0.995 -8.293 1.00 90.25 98 THR A C 1
ATOM 777 O O . THR A 1 98 ? -0.862 -0.851 -7.468 1.00 90.25 98 THR A O 1
ATOM 780 N N . ASN A 1 99 ? 0.083 -0.284 -9.418 1.00 91.38 99 ASN A N 1
ATOM 781 C CA . ASN A 1 99 ? -0.704 0.934 -9.602 1.00 91.38 99 ASN A CA 1
ATOM 782 C C . ASN A 1 99 ? -2.153 0.622 -9.991 1.00 91.38 99 ASN A C 1
ATOM 784 O O . ASN A 1 99 ? -3.056 1.346 -9.593 1.00 91.38 99 ASN A O 1
ATOM 788 N N . ILE A 1 100 ? -2.388 -0.460 -10.743 1.00 92.94 100 ILE A N 1
ATOM 789 C CA . ILE A 1 100 ? -3.729 -0.826 -11.224 1.00 92.94 100 ILE A CA 1
ATOM 790 C C . ILE A 1 100 ? -4.326 -1.910 -10.329 1.00 92.94 100 ILE A C 1
ATOM 792 O O . ILE A 1 100 ? -5.384 -1.721 -9.727 1.00 92.94 100 ILE A O 1
ATOM 796 N N . MET A 1 101 ? -3.645 -3.053 -10.211 1.00 95.94 101 MET A N 1
ATOM 797 C CA . MET A 1 101 ? -4.176 -4.181 -9.442 1.00 95.94 101 MET A CA 1
ATOM 798 C C . MET A 1 101 ? -4.179 -3.891 -7.940 1.00 95.94 101 MET A C 1
ATOM 800 O O . MET A 1 101 ? -5.156 -4.214 -7.267 1.00 95.94 101 MET A O 1
ATOM 804 N N . GLY A 1 102 ? -3.147 -3.223 -7.423 1.00 94.06 102 GLY A N 1
ATOM 805 C CA . GLY A 1 102 ? -3.101 -2.773 -6.034 1.00 94.06 102 GLY A CA 1
ATOM 806 C C . GLY A 1 102 ? -4.205 -1.768 -5.696 1.00 94.06 102 GLY A C 1
ATOM 807 O O . GLY A 1 102 ? -4.900 -1.941 -4.696 1.00 94.06 102 GLY A O 1
ATOM 808 N N . ALA A 1 103 ? -4.451 -0.778 -6.561 1.00 93.25 103 ALA A N 1
ATOM 809 C CA . ALA A 1 103 ? -5.563 0.159 -6.384 1.00 93.25 103 ALA A CA 1
ATOM 810 C C . ALA A 1 103 ? -6.926 -0.558 -6.400 1.00 93.25 103 ALA A C 1
ATOM 812 O O . ALA A 1 103 ? -7.764 -0.325 -5.528 1.00 93.25 103 ALA A O 1
ATOM 813 N N . LYS A 1 104 ? -7.129 -1.501 -7.334 1.00 96.00 104 LYS A N 1
ATOM 814 C CA . LYS A 1 104 ? -8.329 -2.354 -7.371 1.00 96.00 104 LYS A CA 1
ATOM 815 C C . LYS A 1 104 ? -8.511 -3.137 -6.068 1.00 96.00 104 LYS A C 1
ATOM 817 O O . LYS A 1 104 ? -9.631 -3.232 -5.570 1.00 96.00 104 LYS A O 1
ATOM 822 N N . ASN A 1 105 ? -7.437 -3.704 -5.524 1.00 96.19 105 ASN A N 1
ATOM 823 C CA . ASN A 1 105 ? -7.486 -4.461 -4.276 1.00 96.19 105 ASN A CA 1
ATOM 824 C C . ASN A 1 105 ? -7.864 -3.574 -3.087 1.00 96.19 105 ASN A C 1
ATOM 826 O O . ASN A 1 105 ? -8.691 -3.982 -2.280 1.00 96.19 105 ASN A O 1
ATOM 830 N N . ILE A 1 106 ? -7.316 -2.359 -3.007 1.00 94.25 106 ILE A N 1
ATOM 831 C CA . ILE A 1 106 ? -7.669 -1.382 -1.969 1.00 94.25 106 ILE A CA 1
ATOM 832 C C . ILE A 1 106 ? -9.153 -1.040 -2.032 1.00 94.25 106 ILE A C 1
ATOM 834 O O . ILE A 1 106 ? -9.828 -1.093 -1.011 1.00 94.25 106 ILE A O 1
ATOM 838 N N . ILE A 1 107 ? -9.678 -0.735 -3.219 1.00 94.31 107 ILE A N 1
ATOM 839 C CA . ILE A 1 107 ? -11.104 -0.433 -3.386 1.00 94.31 107 ILE A CA 1
ATOM 840 C C . ILE A 1 107 ? -11.953 -1.642 -2.970 1.00 94.31 107 ILE A C 1
ATOM 842 O O . ILE A 1 107 ? -12.921 -1.489 -2.230 1.00 94.31 107 ILE A O 1
ATOM 846 N N . GLY A 1 108 ? -11.571 -2.850 -3.393 1.00 95.62 108 GLY A N 1
ATOM 847 C CA . GLY A 1 108 ? -12.277 -4.079 -3.028 1.00 95.62 108 GLY A CA 1
ATOM 848 C C . GLY A 1 108 ? -12.282 -4.353 -1.521 1.00 95.62 108 GLY A C 1
ATOM 849 O O . GLY A 1 108 ? -13.333 -4.660 -0.960 1.00 95.62 108 GLY A O 1
ATOM 850 N N . ALA A 1 109 ? -11.135 -4.201 -0.857 1.00 94.94 109 ALA A N 1
ATOM 851 C CA . ALA A 1 109 ? -11.017 -4.361 0.590 1.00 94.94 109 ALA A CA 1
ATOM 852 C C . ALA A 1 109 ? -11.806 -3.278 1.339 1.00 94.94 109 ALA A C 1
ATOM 854 O O . ALA A 1 109 ? -12.502 -3.585 2.297 1.00 94.94 109 ALA A O 1
ATOM 855 N N . ALA A 1 110 ? -11.767 -2.030 0.865 1.00 93.38 110 ALA A N 1
ATOM 856 C CA . ALA A 1 110 ? -12.513 -0.923 1.457 1.00 93.38 110 ALA A CA 1
ATOM 857 C C . ALA A 1 110 ? -14.027 -1.170 1.426 1.00 93.38 110 ALA A C 1
ATOM 859 O O . ALA A 1 110 ? -14.697 -0.976 2.434 1.00 93.38 110 ALA A O 1
ATOM 860 N N . ILE A 1 111 ? -14.552 -1.657 0.297 1.00 94.62 111 ILE A N 1
ATOM 861 C CA . ILE A 1 111 ? -15.967 -2.033 0.172 1.00 94.62 111 ILE A CA 1
ATOM 862 C C . ILE A 1 111 ? -16.304 -3.198 1.110 1.00 94.62 111 ILE A C 1
ATOM 864 O O . ILE A 1 111 ? -17.332 -3.163 1.779 1.00 94.62 111 ILE A O 1
ATOM 868 N N . SER A 1 112 ? -15.442 -4.218 1.164 1.00 94.69 112 SER A N 1
ATOM 869 C CA . SER A 1 112 ? -15.688 -5.433 1.955 1.00 94.69 112 SER A CA 1
ATOM 870 C C . SER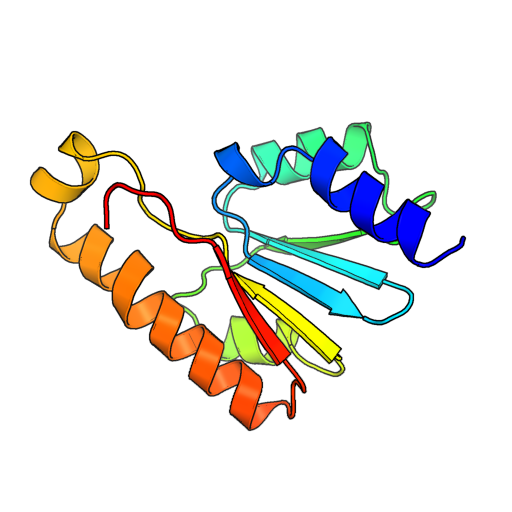 A 1 112 ? -15.684 -5.163 3.464 1.00 94.69 112 SER A C 1
ATOM 872 O O . SER A 1 112 ? -16.494 -5.737 4.183 1.00 94.69 112 SER A O 1
ATOM 874 N N . GLU A 1 113 ? -14.819 -4.258 3.929 1.00 93.75 113 GLU A N 1
ATOM 875 C CA . GLU A 1 113 ? -14.681 -3.881 5.344 1.00 93.75 113 GLU A CA 1
ATOM 876 C C . GLU A 1 113 ? -15.550 -2.671 5.743 1.00 93.75 113 GLU A C 1
ATOM 878 O O . GLU A 1 113 ? -15.497 -2.221 6.886 1.00 93.75 113 GLU A O 1
ATOM 883 N N . GLY A 1 114 ? -16.357 -2.128 4.822 1.00 92.50 114 GLY A N 1
ATOM 884 C CA . GLY A 1 114 ? -17.279 -1.024 5.113 1.00 92.50 114 GLY A CA 1
ATOM 885 C C . GLY A 1 114 ? -16.605 0.331 5.364 1.00 92.50 114 GLY A C 1
ATOM 886 O O . GLY A 1 114 ? -17.146 1.154 6.100 1.00 92.50 114 GLY A O 1
ATOM 887 N N . VAL A 1 115 ? -15.443 0.578 4.755 1.00 91.62 115 VAL A N 1
ATOM 888 C CA . VAL A 1 115 ? -14.734 1.866 4.828 1.00 91.62 115 VAL A CA 1
ATOM 889 C C . VAL A 1 115 ? -15.595 2.970 4.200 1.00 91.62 115 VAL A C 1
ATOM 891 O O . VAL A 1 115 ? -16.031 2.844 3.055 1.00 91.62 115 VAL A O 1
ATOM 894 N N . GLU A 1 116 ? -15.801 4.086 4.909 1.00 90.38 116 GLU A N 1
ATOM 895 C CA . GLU A 1 116 ? -16.670 5.178 4.441 1.00 90.38 116 GLU A CA 1
ATOM 896 C C . GLU A 1 116 ? -16.063 5.906 3.235 1.00 90.38 116 GLU A C 1
ATOM 898 O O . GLU A 1 116 ? -16.771 6.273 2.293 1.00 90.38 116 GLU A O 1
ATOM 903 N N . ARG A 1 117 ? -14.745 6.159 3.262 1.00 89.75 117 ARG A N 1
ATOM 904 C CA . ARG A 1 117 ? -14.069 6.961 2.231 1.00 89.75 117 ARG A CA 1
ATOM 905 C C . ARG A 1 117 ? -12.692 6.434 1.869 1.00 89.75 117 ARG A C 1
ATOM 907 O O . ARG A 1 117 ? -11.873 6.138 2.734 1.00 89.75 117 ARG A O 1
ATOM 914 N N . VAL A 1 118 ? -12.398 6.447 0.572 1.00 90.12 118 VAL A N 1
ATOM 915 C CA . VAL A 1 118 ? -11.061 6.191 0.031 1.00 90.12 118 VAL A CA 1
ATOM 916 C C . VAL A 1 118 ? -10.582 7.435 -0.715 1.00 90.12 118 VAL A C 1
ATOM 918 O O . VAL A 1 118 ? -11.236 7.896 -1.647 1.00 90.12 118 VAL A O 1
ATOM 921 N N . LEU A 1 119 ? -9.436 7.975 -0.311 1.00 88.81 119 LEU A N 1
ATOM 922 C CA . LEU A 1 119 ? -8.747 9.076 -0.971 1.00 88.81 119 LEU A CA 1
ATOM 923 C C . LEU A 1 119 ? -7.507 8.540 -1.687 1.00 88.81 119 LEU A C 1
ATOM 925 O O . LEU A 1 119 ? -6.570 8.072 -1.044 1.00 88.81 119 LEU A O 1
ATOM 929 N N . ALA A 1 120 ? -7.481 8.627 -3.013 1.00 85.94 120 ALA A N 1
ATOM 930 C CA . ALA A 1 120 ? -6.306 8.279 -3.803 1.00 85.94 120 ALA A CA 1
ATOM 931 C C . ALA A 1 120 ? -5.428 9.516 -4.030 1.00 85.94 120 ALA A C 1
ATOM 933 O O . ALA A 1 120 ? -5.910 10.561 -4.468 1.00 85.94 120 ALA A O 1
ATOM 934 N N . VAL A 1 121 ? -4.134 9.394 -3.742 1.00 81.25 121 VAL A N 1
ATOM 935 C CA . VAL A 1 121 ? -3.143 10.435 -4.021 1.00 81.25 121 VAL A CA 1
ATOM 936 C C . VAL A 1 121 ? -2.583 10.205 -5.420 1.00 81.25 121 VAL A C 1
ATOM 938 O O . VAL A 1 121 ? -1.778 9.298 -5.629 1.00 81.25 121 VAL A O 1
ATOM 941 N N . SER A 1 122 ? -2.998 11.042 -6.369 1.00 69.31 122 SER A N 1
ATOM 942 C CA . SER A 1 122 ? -2.417 11.083 -7.713 1.00 69.31 122 SER A CA 1
ATOM 943 C C . SER A 1 122 ? -1.344 12.162 -7.805 1.00 69.31 122 SER A C 1
ATOM 945 O O . SER A 1 122 ? -1.426 13.199 -7.146 1.00 69.31 122 SER A O 1
ATOM 947 N N . THR A 1 123 ? -0.349 11.931 -8.652 1.00 63.53 123 THR A N 1
ATOM 948 C CA . THR A 1 123 ? 0.562 12.976 -9.130 1.00 63.53 123 THR A CA 1
ATOM 949 C C . THR A 1 123 ? 0.172 13.386 -10.548 1.00 63.53 123 THR A C 1
ATOM 951 O O . THR A 1 123 ? -0.540 12.654 -11.227 1.00 63.53 123 THR A O 1
ATOM 954 N N . ASP A 1 124 ? 0.656 14.537 -10.998 1.00 48.62 124 ASP A N 1
ATOM 955 C CA . ASP A 1 124 ? 0.434 15.138 -12.323 1.00 48.62 124 ASP A CA 1
ATOM 956 C C . ASP A 1 124 ? 0.991 14.330 -13.515 1.00 48.62 124 ASP A C 1
ATOM 958 O O . ASP A 1 124 ? 0.777 14.705 -14.662 1.00 48.62 124 ASP A O 1
ATOM 962 N N . LYS A 1 125 ? 1.696 13.223 -13.254 1.00 50.03 125 LYS A N 1
ATOM 963 C CA . LYS A 1 125 ? 2.320 12.343 -14.259 1.00 50.03 125 LYS A CA 1
ATOM 964 C C . LYS A 1 125 ? 1.512 11.077 -14.592 1.00 50.03 125 LYS A C 1
ATOM 966 O O . LYS A 1 125 ? 2.106 10.105 -15.054 1.00 50.03 125 LYS A O 1
ATOM 971 N N . ALA A 1 126 ? 0.218 11.060 -14.274 1.00 45.28 126 ALA A N 1
ATOM 972 C CA . ALA A 1 126 ? -0.686 9.940 -14.551 1.00 45.28 126 ALA A CA 1
ATOM 973 C C . ALA A 1 126 ? -1.296 10.028 -15.955 1.00 45.28 126 ALA A C 1
ATOM 975 O O . ALA A 1 126 ? -1.675 11.152 -16.355 1.00 45.28 126 ALA A O 1
#

Foldseek 3Di:
DDPVVVVVVCVVLPLQPALWKWFDDVQAIETEEQDPPSVVVSCVVAPVVRHSYDYQHDALLDLVSLLVSCANTQEMEGSHADDDPVVCVVCVVVR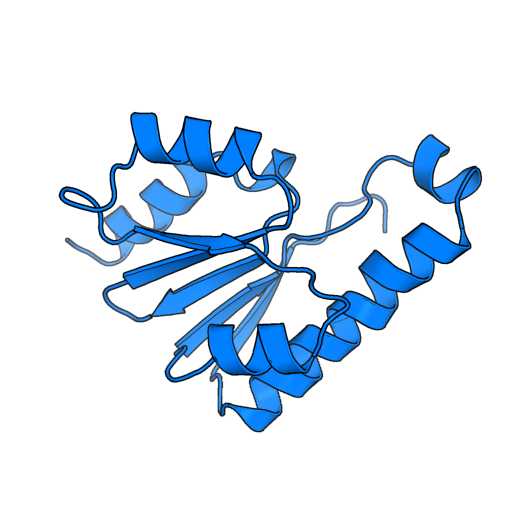CSTVPVSVVSNVVSCVVNVHNYYHYDDDPPD